Protein AF-A0A964HAR7-F1 (afdb_monomer_lite)

Secondary structure (DSSP, 8-state):
-HHHHHHHHHHHHHHHHHHHHHHHHHS-SS--TTHHHHHHHHHHHTPPPPPPSS--

Foldseek 3Di:
DVVVVVVVVVVVVVVVVVVVVVCVVPPDPDADPACRVQVVVCVVVVHDGDDHPDDD

Radius of gyration: 18.13 Å; chains: 1; bounding box: 32×24×44 Å

Sequence (56 aa):
MLKETKIRLAVGAGVFLAALLVYLRTMAPTTSFWDCGGFITASYVLGIPHPPGYPL

Structure (mmCIF, N/CA/C/O backbone):
data_AF-A0A964HAR7-F1
#
_entry.id   AF-A0A964HAR7-F1
#
loop_
_atom_site.group_PDB
_atom_site.id
_atom_site.type_symbol
_atom_site.label_atom_id
_atom_site.label_alt_id
_atom_site.label_comp_id
_atom_site.label_asym_id
_atom_site.label_entity_id
_atom_site.label_seq_id
_atom_site.pdbx_PDB_ins_code
_atom_site.Cartn_x
_atom_site.Cartn_y
_atom_site.Cartn_z
_atom_site.occupancy
_atom_site.B_iso_or_equiv
_atom_site.auth_seq_id
_atom_site.auth_comp_id
_atom_site.auth_asym_id
_atom_site.auth_atom_id
_atom_site.pdbx_PDB_model_num
ATOM 1 N N . MET A 1 1 ? -8.858 -11.738 30.264 1.00 62.62 1 MET A N 1
ATOM 2 C CA . MET A 1 1 ? -7.734 -11.661 29.299 1.00 62.62 1 MET A CA 1
ATOM 3 C C . MET A 1 1 ? -8.158 -11.841 27.841 1.00 62.62 1 MET A C 1
ATOM 5 O O . MET A 1 1 ? -7.945 -10.909 27.085 1.00 62.62 1 MET A O 1
ATOM 9 N N . LEU A 1 2 ? -8.799 -12.946 27.418 1.00 74.25 2 LEU A N 1
ATOM 10 C CA . LEU A 1 2 ? -9.153 -13.148 25.992 1.00 74.25 2 LEU A CA 1
ATOM 11 C C . LEU A 1 2 ? -10.061 -12.064 25.376 1.00 74.25 2 LEU A C 1
ATOM 13 O O . LEU A 1 2 ? -9.927 -11.756 24.195 1.00 74.25 2 LEU A O 1
ATOM 17 N N . LYS A 1 3 ? -11.003 -11.506 26.147 1.00 82.94 3 LYS A N 1
ATOM 18 C CA . LYS A 1 3 ? -11.952 -10.493 25.654 1.00 82.94 3 LYS A CA 1
ATOM 19 C C . LYS A 1 3 ? -11.241 -9.206 25.215 1.00 82.94 3 LYS A C 1
ATOM 21 O O . LYS A 1 3 ? -11.492 -8.729 24.116 1.00 82.94 3 LYS A O 1
ATOM 26 N N . GLU A 1 4 ? -10.290 -8.732 26.016 1.00 87.81 4 GLU A N 1
ATOM 27 C CA . GLU A 1 4 ? -9.451 -7.569 25.696 1.00 87.81 4 GLU A CA 1
ATOM 28 C C . GLU A 1 4 ? -8.620 -7.800 24.429 1.00 87.81 4 GLU A C 1
ATOM 30 O O . GLU A 1 4 ? -8.560 -6.941 23.554 1.00 87.81 4 GLU A O 1
ATOM 35 N N . THR A 1 5 ? -8.037 -8.993 24.266 1.00 90.12 5 THR A N 1
ATOM 36 C CA . THR A 1 5 ? -7.288 -9.346 23.050 1.00 90.12 5 THR A CA 1
ATOM 37 C C . THR A 1 5 ? -8.171 -9.307 21.804 1.00 90.12 5 THR A C 1
ATOM 39 O O . THR A 1 5 ? -7.761 -8.754 20.786 1.00 90.12 5 THR A O 1
ATOM 42 N N . LYS A 1 6 ? -9.397 -9.843 21.879 1.00 90.94 6 LYS A N 1
ATOM 43 C CA . LYS A 1 6 ? -10.351 -9.810 20.757 1.00 90.94 6 LYS A CA 1
ATOM 44 C C . LYS A 1 6 ? -10.750 -8.381 20.388 1.00 90.94 6 LYS A C 1
ATOM 46 O O . LYS A 1 6 ? -10.812 -8.066 19.205 1.00 90.94 6 LYS A O 1
ATOM 51 N N . ILE A 1 7 ? -10.969 -7.516 21.382 1.00 94.69 7 ILE A N 1
ATOM 52 C CA . ILE A 1 7 ? -11.287 -6.097 21.160 1.00 94.69 7 ILE A CA 1
ATOM 53 C C . ILE A 1 7 ? -10.113 -5.388 20.476 1.00 94.69 7 ILE A C 1
ATOM 55 O O . ILE A 1 7 ? -10.312 -4.716 19.469 1.00 94.69 7 ILE A O 1
ATOM 59 N N . ARG A 1 8 ? -8.880 -5.590 20.957 1.00 95.56 8 ARG A N 1
ATOM 60 C CA . ARG A 1 8 ? -7.674 -5.005 20.343 1.00 95.56 8 ARG A CA 1
ATOM 61 C C . ARG A 1 8 ? -7.485 -5.460 18.897 1.00 95.56 8 ARG A C 1
ATOM 63 O O . ARG A 1 8 ? -7.158 -4.639 18.046 1.00 95.56 8 ARG A O 1
ATOM 70 N N . LEU A 1 9 ? -7.725 -6.741 18.614 1.00 96.50 9 LEU A N 1
ATOM 71 C CA . LEU A 1 9 ? -7.635 -7.284 17.260 1.00 96.50 9 LEU A CA 1
ATOM 72 C C . LEU A 1 9 ? -8.712 -6.688 16.342 1.00 96.50 9 LEU A C 1
ATOM 74 O O . LEU A 1 9 ? -8.408 -6.315 15.215 1.00 96.50 9 LEU A O 1
ATOM 78 N N . ALA A 1 10 ? -9.947 -6.554 16.833 1.00 97.06 10 ALA A N 1
ATOM 79 C CA . ALA A 1 10 ? -11.048 -5.965 16.075 1.00 97.06 10 ALA A CA 1
ATOM 80 C C . ALA A 1 10 ? -10.796 -4.485 15.751 1.00 97.06 10 ALA A C 1
ATOM 82 O O . ALA A 1 10 ? -10.971 -4.068 14.608 1.00 97.06 10 ALA A O 1
ATOM 83 N N . VAL A 1 11 ? -10.325 -3.705 16.729 1.00 97.50 11 VAL A N 1
ATOM 84 C CA . VAL A 1 11 ? -9.952 -2.298 16.519 1.00 97.50 11 VAL A CA 1
ATOM 85 C C . VAL A 1 11 ? -8.782 -2.192 15.539 1.00 97.50 11 VAL A C 1
ATOM 87 O O . VAL A 1 11 ? -8.854 -1.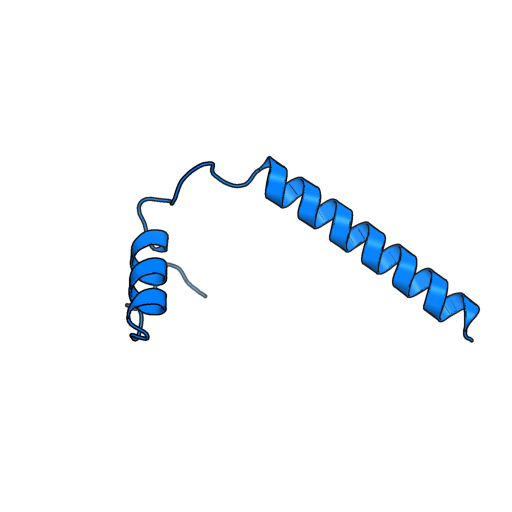409 14.596 1.00 97.50 11 VAL A O 1
ATOM 90 N N . GLY A 1 12 ? -7.738 -3.010 15.703 1.00 97.75 12 GLY A N 1
ATOM 91 C CA . GLY A 1 12 ? -6.593 -3.029 14.789 1.00 97.75 12 GLY A CA 1
ATOM 92 C C . GLY A 1 12 ? -6.985 -3.384 13.353 1.00 97.75 12 GLY A C 1
ATOM 93 O O . GLY A 1 12 ? -6.581 -2.696 12.418 1.00 97.75 12 GLY A O 1
ATOM 94 N N . ALA A 1 13 ? -7.833 -4.401 13.177 1.00 98.19 13 ALA A N 1
ATOM 95 C CA . ALA A 1 13 ? -8.375 -4.771 11.873 1.00 98.19 13 ALA A CA 1
ATOM 9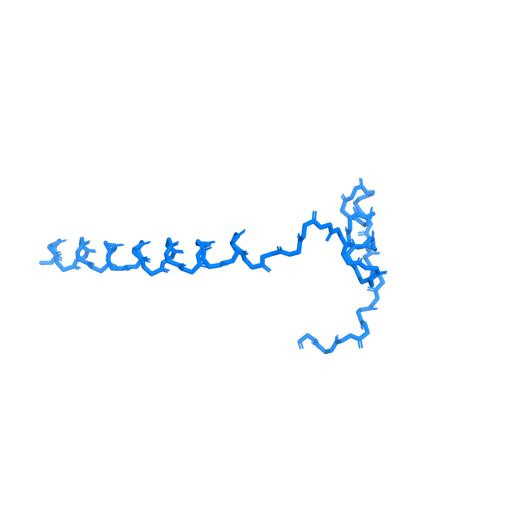6 C C . ALA A 1 13 ? -9.224 -3.641 11.268 1.00 98.19 13 ALA A C 1
ATOM 98 O O . ALA A 1 13 ? -9.097 -3.354 10.080 1.00 98.19 13 ALA A O 1
ATOM 99 N N . GLY A 1 14 ? -10.040 -2.959 12.078 1.00 98.38 14 GLY A N 1
ATOM 100 C CA . GLY A 1 14 ? -10.826 -1.804 11.641 1.00 98.38 14 GLY A CA 1
ATOM 101 C C . GLY A 1 14 ? -9.954 -0.650 11.140 1.00 98.38 14 GLY A C 1
ATOM 102 O O . GLY A 1 14 ? -10.203 -0.121 10.058 1.00 98.38 14 GLY A O 1
ATOM 103 N N . VAL A 1 15 ? -8.895 -0.303 11.877 1.00 98.25 15 VAL A N 1
ATOM 104 C CA . VAL A 1 15 ? -7.933 0.740 11.474 1.00 98.25 15 VAL A CA 1
ATOM 105 C C . VAL A 1 15 ? -7.196 0.345 10.194 1.00 98.25 15 VAL A C 1
ATOM 107 O O . VAL A 1 15 ? -7.080 1.161 9.281 1.00 98.25 15 VAL A O 1
ATOM 110 N N . PHE A 1 16 ? -6.744 -0.908 10.096 1.00 97.94 16 PHE A N 1
ATOM 111 C CA . PHE A 1 16 ? -6.083 -1.424 8.898 1.00 97.94 16 PHE A CA 1
ATOM 112 C C . PHE A 1 16 ? -6.987 -1.328 7.663 1.00 97.94 16 PHE A C 1
ATOM 114 O O . PHE A 1 16 ? -6.566 -0.802 6.635 1.00 97.94 16 PHE A O 1
ATOM 121 N N . LEU A 1 17 ? -8.240 -1.780 7.769 1.00 98.62 17 LEU A N 1
ATOM 122 C CA . LEU A 1 17 ? -9.195 -1.725 6.662 1.00 98.62 17 LEU A CA 1
ATOM 123 C C . LEU A 1 17 ? -9.521 -0.285 6.260 1.00 98.62 17 LEU A C 1
ATOM 125 O O . LEU A 1 17 ? -9.588 0.006 5.068 1.00 98.62 17 LEU A O 1
ATOM 129 N N . ALA A 1 18 ? -9.679 0.624 7.224 1.00 98.56 18 ALA A N 1
ATOM 130 C CA . ALA A 1 18 ? -9.910 2.035 6.932 1.00 98.56 18 ALA A CA 1
ATOM 131 C C . ALA A 1 18 ? -8.727 2.658 6.167 1.00 98.56 18 ALA A C 1
ATOM 133 O O . ALA A 1 18 ? -8.935 3.291 5.132 1.00 98.56 18 ALA A O 1
ATOM 134 N N . ALA A 1 19 ? -7.491 2.429 6.623 1.00 98.25 19 ALA A N 1
ATOM 135 C CA . ALA A 1 19 ? -6.289 2.918 5.947 1.00 98.25 19 ALA A CA 1
ATOM 136 C C . ALA A 1 19 ? -6.126 2.311 4.542 1.00 98.25 19 ALA A C 1
ATOM 138 O O . ALA A 1 19 ? -5.824 3.031 3.589 1.00 98.25 19 ALA A O 1
ATOM 139 N N . LEU A 1 20 ? -6.387 1.008 4.395 1.00 98.19 20 LEU A N 1
ATOM 140 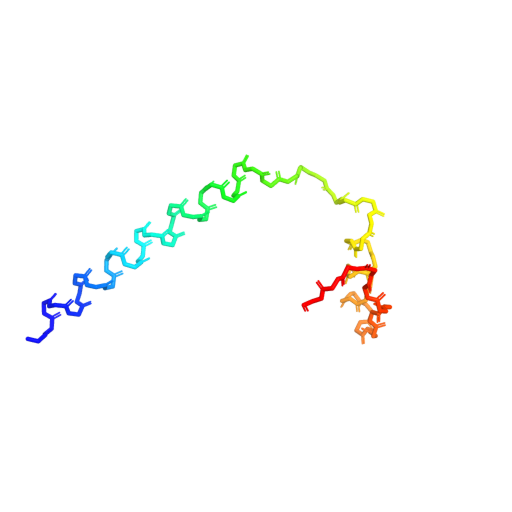C CA . LEU A 1 20 ? -6.342 0.314 3.109 1.00 98.19 20 LEU A CA 1
ATOM 141 C C . LEU A 1 20 ? -7.377 0.874 2.125 1.00 98.19 20 LEU A C 1
ATOM 143 O O . LEU A 1 20 ? -7.059 1.089 0.959 1.00 98.19 20 LEU A O 1
ATOM 147 N N . LEU A 1 21 ? -8.603 1.143 2.580 1.00 98.50 21 LEU A N 1
ATOM 148 C CA . LEU A 1 21 ? -9.645 1.731 1.738 1.00 98.50 21 LEU A CA 1
ATOM 149 C C . LEU A 1 21 ? -9.261 3.126 1.249 1.00 98.50 21 LEU A C 1
ATOM 151 O O . LEU A 1 21 ? -9.448 3.421 0.070 1.00 98.50 21 LEU A O 1
ATOM 155 N N . VAL A 1 22 ? -8.712 3.968 2.128 1.00 98.31 22 VAL A N 1
ATOM 156 C CA . VAL A 1 22 ? -8.209 5.290 1.732 1.00 98.31 22 VAL A CA 1
ATOM 157 C C . VAL A 1 22 ? -7.113 5.131 0.683 1.00 98.31 22 VAL A C 1
ATOM 159 O O . VAL A 1 22 ? -7.229 5.719 -0.387 1.00 98.31 22 VAL A O 1
ATOM 162 N N . TYR A 1 23 ? -6.125 4.267 0.931 1.00 96.94 23 TYR A N 1
ATOM 163 C CA . TYR A 1 23 ? -5.048 3.990 -0.018 1.00 96.94 23 TYR A CA 1
ATOM 164 C C . TYR A 1 23 ? -5.573 3.559 -1.395 1.00 96.94 23 TYR A C 1
ATOM 166 O O . TYR A 1 23 ? -5.216 4.163 -2.402 1.00 96.94 23 TYR A O 1
ATOM 174 N N . LEU A 1 24 ? -6.470 2.569 -1.449 1.00 96.94 24 LEU A N 1
ATOM 175 C CA . LEU A 1 24 ? -7.041 2.072 -2.707 1.00 96.94 24 LEU A CA 1
ATOM 176 C C . LEU A 1 24 ? -7.874 3.131 -3.442 1.00 96.94 24 LEU A C 1
ATOM 178 O O . LEU A 1 24 ? -7.996 3.084 -4.663 1.00 96.94 24 LEU A O 1
ATOM 182 N N . ARG A 1 25 ? -8.466 4.087 -2.718 1.00 97.56 25 ARG A N 1
ATOM 183 C CA . ARG A 1 25 ? -9.220 5.196 -3.315 1.00 97.56 25 ARG A CA 1
ATOM 184 C C . ARG A 1 25 ? -8.328 6.317 -3.833 1.00 97.56 25 ARG A C 1
ATOM 186 O O . ARG A 1 25 ? -8.743 7.013 -4.754 1.00 97.56 25 ARG A O 1
ATOM 193 N N . THR A 1 26 ? -7.153 6.512 -3.240 1.00 96.38 26 THR A N 1
ATOM 194 C CA . THR A 1 26 ? -6.241 7.616 -3.576 1.00 96.38 26 THR A CA 1
ATOM 195 C C . THR A 1 26 ? -5.022 7.184 -4.386 1.00 96.38 26 THR A C 1
ATOM 197 O O . THR A 1 26 ? -4.258 8.045 -4.815 1.00 96.38 26 THR A O 1
ATOM 200 N N . MET A 1 27 ? -4.795 5.880 -4.578 1.00 94.00 27 MET A N 1
ATOM 201 C CA . MET A 1 27 ? -3.679 5.377 -5.379 1.00 94.00 27 MET A CA 1
ATOM 202 C C . MET A 1 27 ? -3.770 5.877 -6.823 1.00 94.00 27 MET A C 1
ATOM 204 O O . MET A 1 27 ? -4.853 5.973 -7.403 1.00 94.00 27 MET A O 1
ATOM 208 N N . ALA A 1 28 ? -2.613 6.184 -7.412 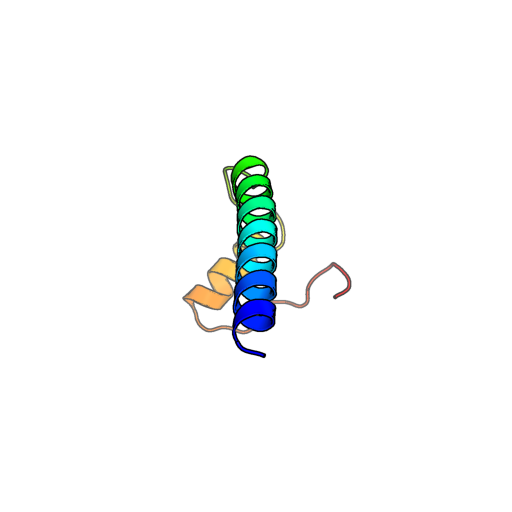1.00 91.94 28 ALA A N 1
ATOM 209 C CA . ALA A 1 28 ? -2.546 6.588 -8.806 1.00 91.94 28 ALA A CA 1
ATOM 210 C C . ALA A 1 28 ? -3.055 5.449 -9.716 1.00 91.94 28 ALA A C 1
ATOM 212 O O . ALA A 1 28 ? -2.735 4.283 -9.474 1.00 91.94 28 ALA A O 1
ATOM 213 N N . PRO A 1 29 ? -3.818 5.761 -10.780 1.00 89.81 29 PRO A N 1
ATOM 214 C CA . PRO A 1 29 ? -4.372 4.749 -11.682 1.00 89.81 29 PRO A CA 1
ATOM 215 C C . PRO A 1 29 ? -3.307 4.081 -12.564 1.00 89.81 29 PRO A C 1
ATOM 217 O O . PRO A 1 29 ? -3.567 3.042 -13.163 1.00 89.81 29 PRO A O 1
ATOM 220 N N . THR A 1 30 ? -2.122 4.687 -12.678 1.00 91.00 30 THR A N 1
ATOM 221 C CA . THR A 1 30 ? -1.001 4.197 -13.488 1.00 91.00 30 THR A CA 1
ATOM 222 C C . THR A 1 30 ? 0.322 4.401 -12.753 1.00 91.00 30 THR A C 1
ATOM 224 O O . THR A 1 30 ? 0.387 5.108 -11.745 1.00 91.00 30 THR A O 1
ATOM 227 N N . THR A 1 31 ? 1.379 3.757 -13.244 1.00 87.31 31 THR A N 1
ATOM 228 C CA . THR A 1 31 ? 2.730 3.872 -12.686 1.00 87.31 31 THR A CA 1
ATOM 229 C C . THR A 1 31 ? 3.276 5.286 -12.845 1.00 87.31 31 THR A C 1
ATOM 231 O O . THR A 1 31 ? 3.247 5.843 -13.943 1.00 87.31 31 THR A O 1
ATOM 234 N N . SER A 1 32 ? 3.845 5.839 -11.776 1.00 83.56 32 SER A N 1
ATOM 235 C CA . SER A 1 32 ? 4.535 7.127 -11.834 1.00 83.56 32 SER A CA 1
ATOM 236 C C . SER A 1 32 ? 5.785 7.048 -12.715 1.00 83.56 32 SER A C 1
ATOM 238 O O . SER A 1 32 ? 6.468 6.028 -12.752 1.00 83.56 32 SER A O 1
ATOM 240 N N . PHE A 1 33 ? 6.115 8.154 -13.385 1.00 77.69 33 PHE A N 1
ATOM 241 C CA . PHE A 1 33 ? 7.248 8.241 -14.318 1.00 77.69 33 PHE A CA 1
ATOM 242 C C . PHE A 1 33 ? 8.636 8.125 -13.657 1.00 77.69 33 PHE A C 1
ATOM 244 O O . PHE A 1 33 ? 9.630 7.937 -14.345 1.00 77.69 33 PHE A O 1
ATOM 251 N N . TRP A 1 34 ? 8.713 8.259 -12.335 1.00 77.50 34 TRP A N 1
ATOM 252 C CA . TRP A 1 34 ? 9.976 8.324 -11.605 1.00 77.50 34 TRP A CA 1
ATOM 253 C C . TRP A 1 34 ? 10.481 6.914 -11.239 1.00 77.50 34 TRP A C 1
ATOM 255 O O . TRP A 1 34 ? 10.686 6.070 -12.110 1.00 77.50 34 TRP A O 1
ATOM 265 N N . ASP A 1 35 ? 10.606 6.605 -9.951 1.00 83.88 35 ASP A N 1
ATOM 266 C CA . ASP A 1 35 ? 11.248 5.366 -9.496 1.00 83.88 35 ASP A CA 1
ATOM 267 C C . ASP A 1 35 ? 10.388 4.097 -9.676 1.00 83.88 35 ASP A C 1
ATOM 269 O O . ASP A 1 35 ? 10.896 2.979 -9.587 1.00 83.88 35 ASP A O 1
ATOM 273 N N . CYS A 1 36 ? 9.088 4.224 -9.984 1.00 87.25 36 CYS A N 1
ATOM 274 C CA . CYS A 1 36 ? 8.200 3.064 -10.129 1.00 87.25 36 CYS A CA 1
ATOM 275 C C . CYS A 1 36 ? 8.661 2.107 -11.240 1.00 87.25 36 CYS A C 1
ATOM 277 O O . CYS A 1 36 ? 8.690 0.897 -11.025 1.00 87.25 36 CYS A O 1
ATOM 279 N N . GLY A 1 37 ? 9.046 2.624 -12.412 1.00 88.19 37 GLY A N 1
ATOM 280 C CA . GLY A 1 37 ? 9.507 1.787 -13.527 1.00 88.19 37 GLY A CA 1
ATOM 281 C C . GLY A 1 37 ? 10.827 1.071 -13.225 1.00 88.19 37 GLY A C 1
ATOM 282 O O . GLY A 1 37 ? 10.985 -0.113 -13.541 1.00 88.19 37 GLY A O 1
ATOM 283 N N . GLY A 1 38 ? 11.746 1.769 -12.549 1.00 88.12 38 GLY A N 1
ATOM 284 C CA . GLY A 1 38 ? 13.020 1.213 -12.094 1.00 88.12 38 GLY A CA 1
ATOM 285 C C . GLY A 1 38 ? 12.822 0.051 -11.121 1.00 88.12 38 GLY A C 1
ATOM 286 O O . GLY A 1 38 ? 13.397 -1.021 -11.317 1.00 88.12 38 GLY A O 1
ATOM 287 N N . PHE A 1 39 ? 11.939 0.211 -10.131 1.00 88.62 39 PHE A N 1
ATOM 288 C CA . PHE A 1 39 ? 11.622 -0.849 -9.168 1.00 88.62 39 PHE A CA 1
ATOM 289 C C . PHE A 1 39 ? 10.869 -2.033 -9.791 1.00 88.62 39 PHE A C 1
ATOM 291 O O . PHE A 1 39 ? 11.164 -3.186 -9.466 1.00 88.62 39 PHE A O 1
ATOM 298 N N . ILE A 1 40 ? 9.942 -1.786 -10.723 1.00 91.69 40 ILE A N 1
ATOM 299 C CA . ILE A 1 40 ? 9.251 -2.862 -11.454 1.00 91.69 40 ILE A CA 1
ATOM 300 C C . ILE A 1 40 ? 10.264 -3.683 -12.258 1.00 91.69 40 ILE A C 1
ATOM 302 O O . ILE A 1 40 ? 10.267 -4.908 -12.182 1.00 91.69 40 ILE A O 1
ATOM 306 N N . THR A 1 41 ? 11.178 -3.022 -12.967 1.00 92.12 41 THR A N 1
ATOM 307 C CA . THR A 1 41 ? 12.201 -3.710 -13.764 1.00 92.12 41 THR A CA 1
ATOM 308 C C . THR A 1 41 ? 13.168 -4.489 -12.875 1.00 92.12 41 THR A C 1
ATOM 310 O O . THR A 1 41 ? 13.431 -5.657 -13.150 1.00 92.12 41 THR A O 1
ATOM 313 N N . ALA A 1 42 ? 13.651 -3.887 -11.782 1.00 92.81 42 ALA A N 1
ATOM 314 C CA . ALA A 1 42 ? 14.546 -4.547 -10.832 1.00 92.81 42 ALA A CA 1
ATOM 315 C C . ALA A 1 42 ? 13.901 -5.793 -10.200 1.00 92.81 42 ALA A C 1
ATOM 317 O O . ALA A 1 42 ? 14.543 -6.838 -10.135 1.00 92.81 42 ALA A O 1
ATOM 318 N N . SER A 1 43 ? 12.624 -5.721 -9.806 1.00 93.12 43 SER A N 1
ATOM 319 C CA . SER A 1 43 ? 11.898 -6.886 -9.276 1.00 93.12 43 SER A CA 1
ATOM 320 C C . SER A 1 43 ? 11.669 -7.969 -10.333 1.00 93.12 43 SER A C 1
ATOM 322 O O . SER A 1 43 ? 11.801 -9.150 -10.021 1.00 93.12 43 SER A O 1
ATOM 324 N N . TYR A 1 44 ? 11.405 -7.586 -11.585 1.00 95.62 44 TYR A N 1
ATOM 325 C CA . TYR A 1 44 ? 11.231 -8.525 -12.693 1.00 95.62 44 TYR A CA 1
ATOM 326 C C . TYR A 1 44 ? 12.518 -9.293 -13.032 1.00 95.62 44 TYR A C 1
ATOM 328 O O . TYR A 1 44 ? 12.470 -10.499 -13.262 1.00 95.62 44 TYR A O 1
ATOM 336 N N . VAL A 1 45 ? 13.674 -8.619 -13.040 1.00 96.12 45 VAL A N 1
ATOM 337 C CA . VAL A 1 45 ? 14.973 -9.241 -13.372 1.00 96.12 45 VAL A CA 1
ATOM 338 C C . VAL A 1 45 ? 15.734 -9.769 -12.151 1.00 96.12 45 VAL A C 1
ATOM 340 O O . VAL A 1 45 ? 16.850 -10.261 -12.304 1.00 96.12 45 VAL A O 1
ATOM 343 N N . LEU A 1 46 ? 15.158 -9.655 -10.946 1.00 94.31 46 LEU A N 1
ATOM 344 C CA . LEU A 1 46 ? 15.833 -9.938 -9.670 1.00 94.31 46 LEU A CA 1
ATOM 345 C C . LEU A 1 46 ? 17.150 -9.146 -9.499 1.00 94.31 46 LEU A C 1
ATOM 347 O O . LEU A 1 46 ? 18.130 -9.621 -8.925 1.00 94.31 46 LEU A O 1
ATOM 351 N N . GLY A 1 47 ? 17.169 -7.925 -10.032 1.00 92.19 47 GLY A N 1
ATOM 352 C CA . GLY A 1 47 ? 18.321 -7.032 -10.048 1.00 92.19 47 GLY A CA 1
ATOM 353 C C . GLY A 1 47 ? 18.369 -6.081 -8.855 1.00 92.19 47 GLY A C 1
ATOM 354 O O . GLY A 1 47 ? 17.404 -5.913 -8.110 1.00 92.19 47 GLY A O 1
ATOM 355 N N . ILE A 1 48 ? 19.510 -5.413 -8.704 1.00 89.00 48 ILE A N 1
ATOM 356 C CA . ILE A 1 48 ? 19.699 -4.360 -7.705 1.00 89.00 48 ILE A CA 1
ATOM 357 C C . ILE A 1 48 ? 19.173 -3.043 -8.301 1.00 89.00 48 ILE A C 1
ATOM 359 O O . ILE A 1 48 ? 19.643 -2.650 -9.373 1.00 89.00 48 ILE A O 1
ATOM 363 N N . PRO A 1 49 ? 18.205 -2.359 -7.661 1.00 84.12 49 PRO A N 1
ATOM 364 C CA . PRO A 1 49 ? 17.710 -1.078 -8.152 1.00 84.12 49 PRO A CA 1
ATOM 365 C C . PRO A 1 49 ? 18.789 0.008 -8.042 1.00 84.12 49 PRO A C 1
ATOM 367 O O . PRO A 1 49 ? 19.700 -0.079 -7.217 1.00 84.12 49 PRO A O 1
ATOM 370 N N . HIS A 1 50 ? 18.678 1.055 -8.862 1.00 80.62 50 HIS A N 1
ATOM 371 C CA . HIS A 1 50 ? 19.544 2.224 -8.714 1.00 80.62 50 HIS A CA 1
ATOM 372 C C . HIS A 1 50 ? 19.279 2.932 -7.369 1.00 80.62 50 HIS A C 1
ATOM 374 O O . HIS A 1 50 ? 18.176 2.816 -6.826 1.00 80.62 50 HIS A O 1
ATOM 380 N N . PRO A 1 51 ? 20.256 3.681 -6.824 1.00 80.81 51 PRO A N 1
ATOM 381 C CA . PRO A 1 51 ? 20.041 4.477 -5.621 1.00 80.81 51 PRO A CA 1
ATOM 382 C C . PRO A 1 51 ? 18.866 5.452 -5.822 1.00 80.81 51 PRO A C 1
ATOM 384 O O . PRO A 1 51 ? 18.827 6.123 -6.863 1.00 80.81 51 PRO A O 1
ATOM 387 N N . PRO A 1 52 ? 17.911 5.536 -4.876 1.00 74.44 52 PRO A N 1
ATOM 388 C CA . PRO A 1 52 ? 16.782 6.449 -4.992 1.00 74.44 52 PRO A CA 1
ATOM 389 C C . PRO A 1 52 ? 17.254 7.903 -4.906 1.00 74.44 52 PRO A C 1
ATOM 391 O O . PRO A 1 52 ? 18.195 8.231 -4.183 1.00 74.44 52 PRO A O 1
ATOM 394 N N . GLY A 1 53 ? 16.577 8.785 -5.642 1.00 66.25 53 GLY A N 1
ATOM 395 C CA . GLY A 1 53 ? 16.827 10.230 -5.585 1.00 66.25 53 GLY A CA 1
ATOM 396 C C . GLY A 1 53 ? 16.180 10.925 -4.381 1.00 66.25 53 GLY A C 1
ATOM 397 O O . GLY A 1 53 ? 16.425 12.108 -4.155 1.00 66.25 53 GLY A O 1
ATOM 398 N N . TYR A 1 54 ? 15.346 10.209 -3.623 1.00 67.12 54 TYR A N 1
ATOM 399 C CA . TYR A 1 54 ? 14.698 10.685 -2.403 1.00 67.12 54 TYR A CA 1
ATOM 400 C C . TYR A 1 54 ? 15.339 10.040 -1.161 1.00 67.12 54 TYR A C 1
ATOM 402 O O . TYR A 1 54 ? 15.770 8.885 -1.228 1.00 67.12 54 TYR A O 1
ATOM 410 N N . PRO A 1 55 ? 15.424 10.762 -0.028 1.00 56.78 55 PRO A N 1
ATOM 411 C CA . PRO A 1 55 ? 15.910 10.188 1.221 1.00 56.78 55 PRO A CA 1
ATOM 412 C C . PRO A 1 55 ? 14.952 9.09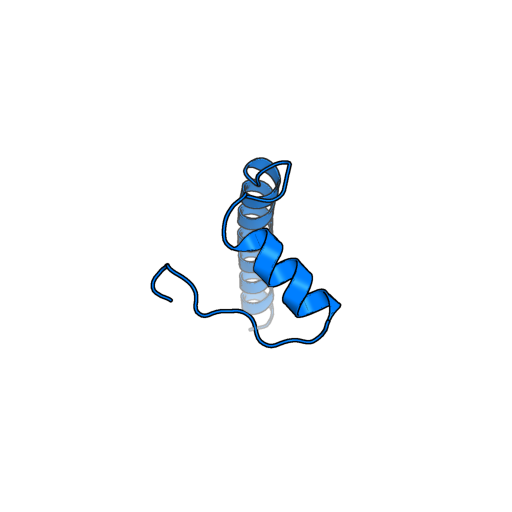2 1.704 1.00 56.78 55 PRO A C 1
ATOM 414 O O . PRO A 1 55 ? 13.733 9.279 1.678 1.00 56.78 55 PRO A O 1
ATOM 417 N N . LEU A 1 56 ? 15.522 7.962 2.126 1.00 56.22 5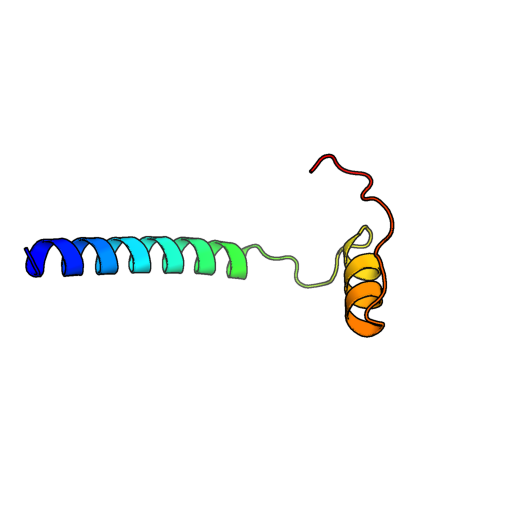6 LEU A N 1
ATOM 418 C CA . LEU A 1 56 ? 14.817 6.891 2.835 1.00 56.22 56 LEU A CA 1
ATOM 419 C C . LEU A 1 56 ? 14.775 7.177 4.336 1.00 56.22 56 LEU A C 1
ATOM 421 O O . LEU A 1 56 ? 15.810 7.645 4.865 1.00 56.22 56 LEU A O 1
#

pLDDT: mean 88.77, std 10.73, range [56.22, 98.62]